Protein AF-A0A9W5AQY5-F1 (afdb_monomer)

Solvent-accessible surface area (backbone atoms only — not comparable to full-atom values): 3064 Å² total; per-residue (Å²): 134,89,63,66,38,66,32,89,88,76,67,47,81,40,57,52,88,45,59,43,34,90,90,75,64,48,75,36,69,82,72,80,73,80,79,69,85,86,78,75,95,74,134

Mean predicted aligned error: 10.24 Å

Foldseek 3Di:
DFAWFADPVPRDIGGPVDQADPVPRHGGPPPPPVPPPPPDPDD

Secondary structure (DSSP, 8-state):
---EEE-TTT--EEETT-SB-TTT--B-----TTSSS-S----

Organism: NCBI:txid91352

Structure (mmCIF, N/CA/C/O backbone):
data_AF-A0A9W5AQY5-F1
#
_entry.id   AF-A0A9W5AQY5-F1
#
loop_
_atom_site.group_PDB
_atom_site.id
_atom_site.type_symbol
_atom_site.label_atom_id
_atom_site.label_alt_id
_atom_site.label_comp_id
_atom_site.label_asym_id
_atom_site.label_entity_id
_atom_site.label_seq_id
_atom_site.pdbx_PDB_ins_code
_atom_site.Cartn_x
_atom_site.Cartn_y
_atom_site.Cartn_z
_atom_site.occupancy
_atom_site.B_iso_or_equiv
_atom_site.auth_seq_id
_atom_site.auth_comp_id
_atom_site.auth_asym_id
_atom_site.auth_atom_id
_atom_site.pdbx_PDB_model_num
ATOM 1 N N . MET A 1 1 ? 15.133 1.087 -5.835 1.00 50.47 1 MET A N 1
ATOM 2 C CA . MET A 1 1 ? 14.263 1.259 -4.647 1.00 50.47 1 MET A CA 1
ATOM 3 C C . MET A 1 1 ? 12.819 0.992 -5.049 1.00 50.47 1 MET A C 1
ATOM 5 O O . MET A 1 1 ? 12.342 1.629 -5.978 1.00 50.47 1 MET A O 1
ATOM 9 N N . LYS A 1 2 ? 12.135 0.020 -4.430 1.00 58.91 2 LYS A N 1
ATOM 10 C CA . LYS A 1 2 ? 10.705 -0.220 -4.695 1.00 58.91 2 LYS A CA 1
ATOM 11 C C . LYS A 1 2 ? 9.896 0.799 -3.894 1.00 58.91 2 LYS A C 1
ATOM 13 O O . LYS A 1 2 ? 9.917 0.752 -2.673 1.00 58.91 2 LYS A O 1
ATOM 18 N N . ASN A 1 3 ? 9.219 1.717 -4.577 1.00 73.06 3 ASN A N 1
ATOM 19 C C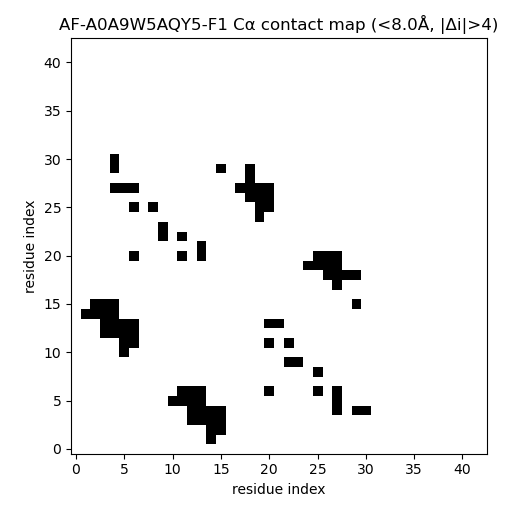A . ASN A 1 3 ? 8.357 2.710 -3.944 1.00 73.06 3 ASN A CA 1
ATOM 20 C C . ASN A 1 3 ? 7.022 2.041 -3.559 1.00 73.06 3 ASN A C 1
ATOM 22 O O . ASN A 1 3 ? 6.367 1.425 -4.406 1.00 73.06 3 ASN A O 1
ATOM 26 N N . TYR A 1 4 ? 6.613 2.149 -2.297 1.00 77.38 4 TYR A N 1
ATOM 27 C CA . TYR A 1 4 ? 5.363 1.590 -1.770 1.00 77.38 4 TYR A CA 1
ATOM 28 C C . TYR A 1 4 ? 4.522 2.679 -1.098 1.00 77.38 4 TYR A C 1
ATOM 30 O O . TYR A 1 4 ? 5.042 3.666 -0.583 1.00 77.38 4 TYR A O 1
ATOM 38 N N . LYS A 1 5 ? 3.201 2.508 -1.131 1.00 79.06 5 LYS A N 1
ATOM 39 C CA . LYS A 1 5 ? 2.215 3.364 -0.468 1.00 79.06 5 LYS A CA 1
ATOM 40 C C . LYS A 1 5 ? 1.502 2.557 0.606 1.00 79.06 5 LYS A C 1
ATOM 42 O O . LYS A 1 5 ? 1.186 1.388 0.407 1.00 79.06 5 LYS A O 1
ATOM 47 N N . ILE A 1 6 ? 1.197 3.204 1.722 1.00 81.19 6 ILE A N 1
ATOM 48 C CA . ILE A 1 6 ? 0.444 2.590 2.814 1.00 81.19 6 ILE A CA 1
ATOM 49 C C . ILE A 1 6 ? -0.973 3.151 2.803 1.00 81.19 6 ILE A C 1
ATOM 51 O O . ILE A 1 6 ? -1.186 4.365 2.745 1.00 81.19 6 ILE A O 1
ATOM 55 N N . CYS A 1 7 ? -1.961 2.265 2.861 1.00 82.69 7 CYS A N 1
ATOM 56 C CA . CYS A 1 7 ? -3.350 2.675 2.985 1.00 82.69 7 CYS A CA 1
ATOM 57 C C . CYS A 1 7 ? -3.619 3.223 4.390 1.00 82.69 7 CYS A C 1
ATOM 59 O O . CYS A 1 7 ? -3.525 2.482 5.360 1.00 82.69 7 CYS A O 1
ATOM 61 N N . LYS A 1 8 ? -4.037 4.489 4.518 1.00 80.50 8 LYS A N 1
ATOM 62 C CA . LYS A 1 8 ? -4.383 5.071 5.831 1.00 80.50 8 LYS A CA 1
ATOM 63 C C . LYS A 1 8 ? -5.563 4.379 6.523 1.00 80.50 8 LYS A C 1
ATOM 65 O O . LYS A 1 8 ? -5.623 4.378 7.744 1.00 80.50 8 LYS A O 1
ATOM 70 N N . LYS A 1 9 ? -6.487 3.796 5.752 1.00 82.25 9 LYS A N 1
ATOM 71 C CA . LYS A 1 9 ? -7.689 3.144 6.290 1.00 82.25 9 LYS A CA 1
ATOM 72 C C . LYS A 1 9 ? -7.401 1.727 6.789 1.00 82.25 9 LYS A C 1
ATOM 74 O O . LYS A 1 9 ? -7.823 1.351 7.870 1.00 82.25 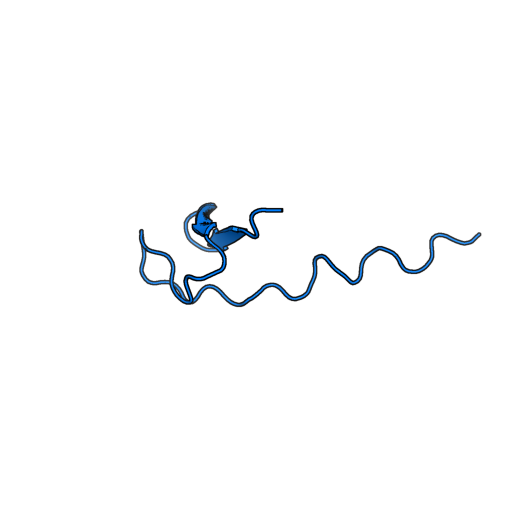9 LYS A O 1
ATOM 79 N N . CYS A 1 10 ? -6.670 0.960 5.986 1.00 85.12 10 CYS A N 1
ATOM 80 C CA . CYS A 1 10 ? -6.541 -0.491 6.142 1.00 85.12 10 CYS A CA 1
ATOM 81 C C . CYS A 1 10 ? -5.120 -0.897 6.579 1.00 85.12 10 CYS A C 1
ATOM 83 O O . CYS A 1 10 ? -4.858 -2.067 6.823 1.00 85.12 10 CYS A O 1
ATOM 85 N N . LYS A 1 11 ? -4.183 0.064 6.632 1.00 81.56 11 LYS A N 1
ATOM 86 C CA . LYS A 1 11 ? -2.741 -0.106 6.901 1.00 81.56 11 LYS A CA 1
ATOM 87 C C . LYS A 1 11 ? -2.023 -1.115 5.992 1.00 81.56 11 LYS A C 1
ATOM 89 O O . LYS A 1 11 ? -0.856 -1.416 6.208 1.00 81.56 11 LYS A O 1
ATOM 94 N N . CYS A 1 12 ? -2.682 -1.577 4.930 1.00 82.94 12 CYS A N 1
ATOM 95 C CA . CYS A 1 12 ? -2.089 -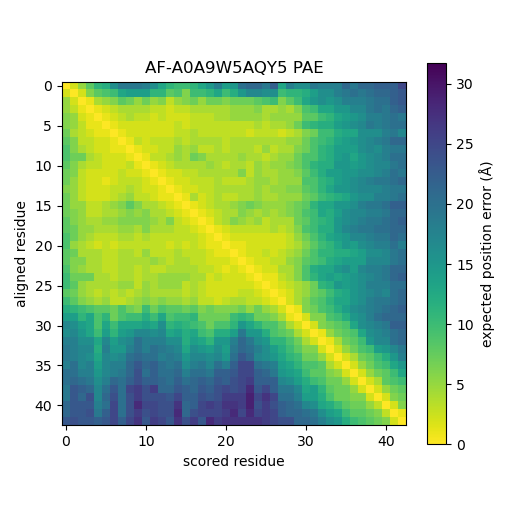2.441 3.921 1.00 82.94 12 CYS A CA 1
ATOM 96 C C . CYS A 1 12 ? -0.986 -1.704 3.153 1.00 82.9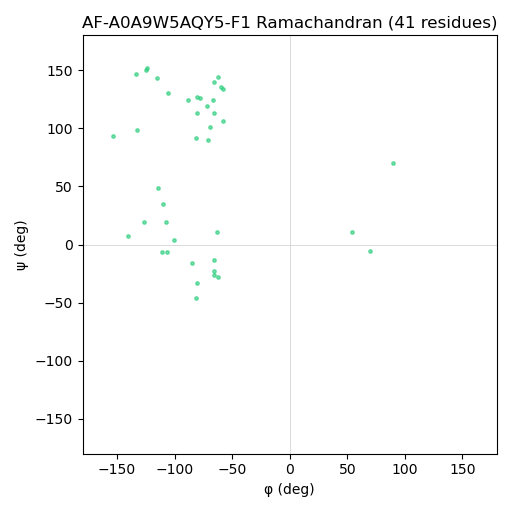4 12 CYS A C 1
ATOM 98 O O . CYS A 1 12 ? -1.150 -0.534 2.783 1.00 82.94 12 CYS A O 1
ATOM 100 N N . VAL A 1 13 ? 0.099 -2.419 2.865 1.00 80.75 13 VAL A N 1
ATOM 101 C CA . VAL A 1 13 ? 1.179 -1.950 1.997 1.00 80.75 13 VAL A CA 1
ATOM 102 C C . VAL A 1 13 ? 0.828 -2.320 0.561 1.00 80.75 13 VAL A C 1
ATOM 104 O O . VAL A 1 13 ? 0.568 -3.481 0.258 1.00 80.75 13 VAL A O 1
ATOM 107 N N . ALA A 1 14 ? 0.801 -1.330 -0.323 1.00 82.00 14 ALA A N 1
ATOM 108 C CA . ALA A 1 14 ? 0.565 -1.523 -1.745 1.00 82.00 14 ALA A CA 1
ATOM 109 C C . ALA A 1 14 ? 1.721 -0.917 -2.554 1.00 82.00 14 ALA A C 1
ATOM 111 O O . ALA A 1 14 ? 2.346 0.052 -2.113 1.00 82.00 14 ALA A O 1
ATOM 112 N N . PRO A 1 15 ? 2.021 -1.435 -3.753 1.00 82.56 15 PRO A N 1
ATOM 113 C CA . PRO A 1 15 ? 3.026 -0.827 -4.616 1.00 82.56 15 PRO A CA 1
ATOM 114 C C . PRO A 1 15 ? 2.601 0.595 -5.015 1.00 82.56 15 PRO A C 1
ATOM 116 O O . PRO A 1 15 ? 1.418 0.851 -5.244 1.00 82.56 15 PRO A O 1
ATOM 119 N N . ALA A 1 16 ? 3.546 1.529 -5.145 1.00 76.75 16 ALA A N 1
ATOM 120 C CA . ALA A 1 16 ? 3.213 2.931 -5.420 1.00 76.75 16 ALA A CA 1
ATOM 121 C C . ALA A 1 16 ? 2.563 3.183 -6.792 1.00 76.75 16 ALA A C 1
ATOM 123 O O . ALA A 1 16 ? 1.982 4.251 -6.986 1.00 76.75 16 ALA A O 1
ATOM 124 N N . VAL A 1 17 ? 2.608 2.207 -7.706 1.00 79.25 17 VAL A N 1
ATOM 125 C CA . VAL A 1 17 ? 1.885 2.256 -8.990 1.00 79.25 17 VAL A CA 1
ATOM 126 C C . VAL A 1 17 ? 0.367 2.242 -8.799 1.00 79.25 17 VAL A C 1
ATOM 128 O O . VAL A 1 17 ? -0.370 2.723 -9.652 1.00 79.25 17 VAL A O 1
ATOM 131 N N . TYR A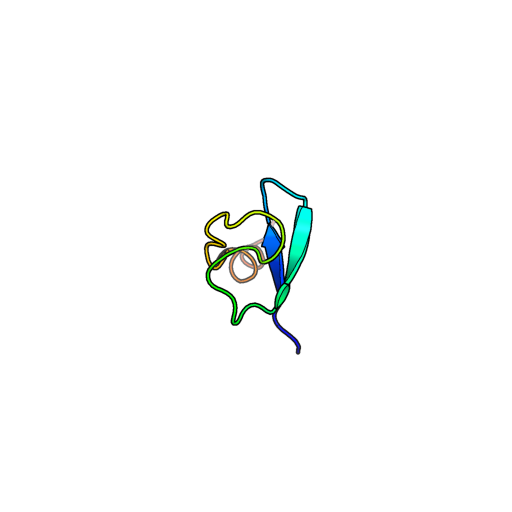 1 18 ? -0.117 1.738 -7.661 1.00 76.69 18 TYR A N 1
ATOM 132 C CA . TYR A 1 18 ? -1.541 1.698 -7.374 1.00 76.69 18 TYR A CA 1
ATOM 133 C C . TYR A 1 18 ? -2.039 3.063 -6.877 1.00 76.69 18 TYR A C 1
ATOM 135 O O . TYR A 1 18 ? -1.518 3.652 -5.921 1.00 76.69 18 TYR A O 1
ATOM 143 N N . SER A 1 19 ? -3.090 3.560 -7.531 1.00 79.38 19 SER A N 1
ATOM 144 C CA . SER A 1 19 ? -3.839 4.764 -7.135 1.00 79.38 19 SER A CA 1
ATOM 145 C C . SER A 1 19 ? -4.931 4.469 -6.099 1.00 79.38 19 SER A C 1
ATOM 147 O O . SER A 1 19 ? -5.444 5.383 -5.452 1.00 79.38 19 SER A O 1
ATOM 149 N N . ARG A 1 20 ? -5.301 3.195 -5.923 1.00 84.19 20 ARG A N 1
ATOM 150 C CA . ARG A 1 20 ? -6.301 2.723 -4.955 1.00 84.19 20 ARG A CA 1
ATOM 151 C C . ARG A 1 20 ? -5.782 1.506 -4.202 1.00 84.19 20 ARG A C 1
ATOM 153 O O . ARG A 1 20 ? -5.037 0.704 -4.754 1.00 84.19 20 ARG A O 1
ATOM 160 N N . CYS A 1 21 ? -6.177 1.383 -2.941 1.00 85.44 21 CYS A N 1
ATOM 161 C CA . CYS A 1 21 ? -5.848 0.240 -2.107 1.00 85.44 21 CYS A CA 1
ATOM 162 C C . CYS A 1 21 ? -6.543 -1.014 -2.656 1.00 85.44 21 CYS A C 1
ATOM 164 O O . CYS A 1 21 ? -7.771 -0.995 -2.758 1.00 85.44 21 CYS A O 1
ATOM 166 N N . PRO A 1 22 ? -5.813 -2.099 -2.963 1.00 83.00 22 PRO A N 1
ATOM 167 C CA . PRO A 1 22 ? -6.416 -3.320 -3.495 1.00 83.00 22 PRO A CA 1
ATOM 168 C C . PRO A 1 22 ? -7.345 -4.014 -2.489 1.00 83.00 22 PRO A C 1
ATOM 170 O O . PRO A 1 22 ? -8.283 -4.683 -2.893 1.00 83.00 22 PRO A O 1
ATOM 173 N N . ALA A 1 23 ? -7.128 -3.820 -1.185 1.00 84.75 23 ALA A N 1
ATOM 174 C CA . ALA A 1 23 ? -7.928 -4.468 -0.147 1.00 84.75 23 ALA A CA 1
ATOM 175 C C . ALA A 1 23 ? -9.277 -3.778 0.112 1.00 84.75 23 ALA A C 1
ATOM 177 O O . ALA A 1 23 ? -10.244 -4.424 0.492 1.00 84.75 23 ALA A O 1
ATOM 178 N N . CYS A 1 24 ? -9.338 -2.452 -0.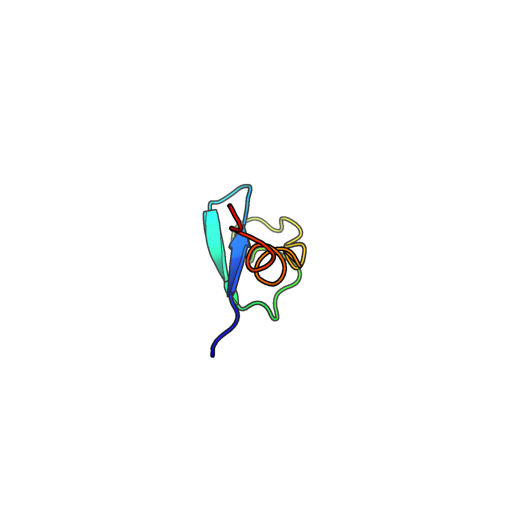029 1.00 86.88 24 CYS A N 1
ATOM 179 C CA . CYS A 1 24 ? -10.493 -1.680 0.438 1.00 86.88 24 CYS A CA 1
ATOM 180 C C . CYS A 1 24 ? -10.917 -0.539 -0.495 1.00 86.88 24 CYS A C 1
ATOM 182 O O . CYS A 1 24 ? -11.744 0.288 -0.120 1.00 86.88 24 CYS A O 1
ATOM 184 N N . GLY A 1 25 ? -10.320 -0.435 -1.686 1.00 84.06 25 GLY A N 1
ATOM 185 C CA . GLY A 1 25 ? -10.654 0.563 -2.709 1.00 84.06 25 GLY A CA 1
ATOM 186 C C . GLY A 1 25 ? -10.266 2.010 -2.378 1.00 84.06 25 GLY A C 1
ATOM 187 O O . GLY A 1 25 ? -10.394 2.888 -3.230 1.00 84.06 25 GLY A O 1
ATOM 188 N N . TYR A 1 26 ? -9.766 2.279 -1.166 1.00 85.06 26 TYR A N 1
ATOM 189 C CA . TYR A 1 26 ? -9.434 3.627 -0.702 1.00 85.06 26 TYR A CA 1
ATOM 190 C C . TYR A 1 26 ? -8.374 4.293 -1.586 1.00 85.06 26 TYR A C 1
ATOM 192 O O . TYR A 1 26 ? -7.366 3.669 -1.920 1.00 85.06 26 TYR A O 1
ATOM 200 N N . ARG A 1 27 ? -8.564 5.570 -1.940 1.00 82.31 27 ARG A N 1
ATOM 201 C CA . ARG A 1 27 ? -7.634 6.309 -2.806 1.00 82.31 27 ARG A CA 1
ATOM 202 C C . ARG A 1 27 ? -6.287 6.488 -2.100 1.00 82.31 27 ARG A C 1
ATOM 204 O O . ARG A 1 27 ? -6.181 7.176 -1.087 1.00 82.31 27 ARG A O 1
ATOM 211 N N . LEU A 1 28 ? -5.259 5.837 -2.635 1.00 76.88 28 LEU A N 1
ATOM 212 C CA . LEU A 1 28 ? -3.883 5.949 -2.172 1.00 76.88 28 LEU A CA 1
ATOM 213 C C . LEU A 1 28 ? -3.284 7.214 -2.783 1.00 76.88 28 LEU A C 1
ATOM 215 O O . LEU A 1 28 ? -2.747 7.186 -3.895 1.00 76.88 28 LEU A O 1
ATOM 219 N N . SER A 1 29 ? -3.386 8.332 -2.066 1.00 68.12 29 SER A N 1
ATOM 220 C CA . SER A 1 29 ? -2.633 9.530 -2.429 1.00 68.12 29 SER A CA 1
ATOM 221 C C . SER A 1 29 ? -1.145 9.191 -2.430 1.00 68.12 29 SER A C 1
ATOM 223 O O . SER A 1 29 ? -0.657 8.517 -1.519 1.00 68.12 29 SER A O 1
ATOM 225 N N . ILE A 1 30 ? -0.430 9.619 -3.474 1.00 61.78 30 ILE A N 1
ATOM 226 C CA . ILE A 1 30 ? 1.030 9.661 -3.437 1.00 61.78 30 ILE A CA 1
ATOM 227 C C . ILE A 1 30 ? 1.346 10.557 -2.247 1.00 61.78 30 ILE A C 1
ATOM 229 O O . ILE A 1 30 ? 1.057 11.749 -2.273 1.00 61.78 30 ILE A O 1
ATOM 233 N N . LEU A 1 31 ? 1.804 9.964 -1.148 1.00 58.88 31 LEU A N 1
ATOM 234 C CA . LEU A 1 31 ? 2.291 10.749 -0.034 1.00 58.88 31 LEU A CA 1
ATOM 235 C C . LEU A 1 31 ? 3.609 11.348 -0.532 1.00 58.88 31 LEU A C 1
ATOM 237 O O . LEU A 1 31 ? 4.662 10.738 -0.397 1.00 58.88 31 LEU A O 1
ATOM 241 N N . GLU A 1 32 ? 3.545 12.526 -1.145 1.00 49.41 32 GLU A N 1
ATOM 242 C CA . GLU A 1 32 ? 4.699 13.326 -1.584 1.00 49.41 32 GLU A CA 1
ATOM 243 C C . GLU A 1 32 ? 5.583 13.794 -0.400 1.00 49.41 32 GLU A C 1
ATOM 245 O O . GLU A 1 32 ? 6.496 14.593 -0.562 1.00 49.41 32 GLU A O 1
ATOM 250 N N . ASN A 1 33 ? 5.352 13.262 0.807 1.00 46.53 33 ASN A N 1
ATOM 251 C CA . ASN A 1 33 ? 5.955 13.684 2.068 1.00 46.53 33 ASN A CA 1
ATOM 252 C C . ASN A 1 33 ? 6.947 12.671 2.658 1.00 46.53 33 ASN A C 1
ATOM 254 O O . ASN A 1 33 ? 7.038 12.547 3.872 1.00 46.53 33 ASN A O 1
ATOM 258 N N . ILE A 1 34 ? 7.710 11.953 1.830 1.00 51.09 34 ILE A N 1
ATOM 259 C CA . ILE A 1 34 ? 8.948 11.293 2.308 1.00 51.09 34 ILE A CA 1
ATOM 260 C C . ILE A 1 34 ? 10.202 12.033 1.798 1.00 51.09 34 ILE A C 1
ATOM 262 O O . ILE A 1 34 ? 11.309 11.775 2.249 1.00 51.09 34 ILE A O 1
ATOM 266 N N . ALA A 1 35 ? 10.045 13.035 0.924 1.00 46.59 35 ALA A N 1
ATOM 267 C CA . ALA A 1 35 ? 11.164 13.818 0.390 1.00 46.59 35 ALA A CA 1
ATOM 268 C C . ALA A 1 35 ? 11.369 15.196 1.060 1.00 46.59 35 ALA A C 1
ATOM 270 O O . ALA A 1 35 ? 12.241 15.947 0.631 1.00 46.59 35 ALA A O 1
ATOM 271 N N . LYS A 1 36 ? 10.597 15.559 2.099 1.00 46.78 36 LYS A N 1
ATOM 272 C CA . LYS A 1 36 ? 10.667 16.896 2.730 1.00 46.78 36 LYS A CA 1
ATOM 273 C C . LYS A 1 36 ? 10.890 16.926 4.247 1.00 46.78 36 LYS A C 1
ATOM 275 O O .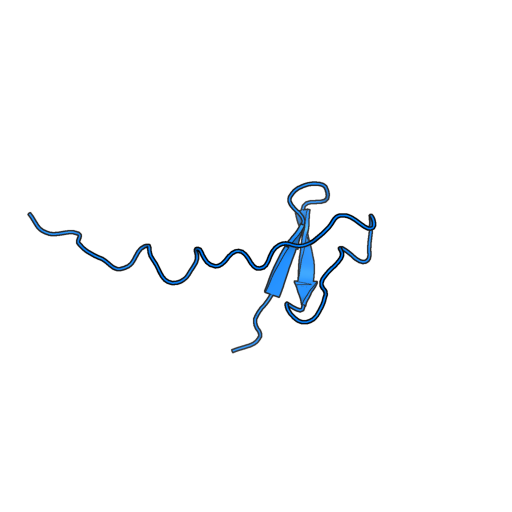 LYS A 1 36 ? 10.689 17.975 4.838 1.00 46.78 36 LYS A O 1
ATOM 280 N N . ASP A 1 37 ? 11.391 15.850 4.855 1.00 47.06 37 ASP A N 1
ATOM 281 C CA . ASP A 1 37 ? 11.869 15.890 6.256 1.00 47.06 37 ASP A CA 1
ATOM 282 C C . ASP A 1 37 ? 13.406 15.819 6.380 1.00 47.06 37 ASP A C 1
ATOM 284 O O . ASP A 1 37 ? 13.965 15.523 7.423 1.00 47.06 37 ASP A O 1
ATOM 288 N N . ASN A 1 38 ? 14.129 16.121 5.295 1.00 53.12 38 ASN A N 1
ATOM 289 C CA . ASN A 1 38 ? 15.578 16.361 5.325 1.00 53.12 38 ASN A CA 1
ATOM 290 C C . ASN A 1 38 ? 15.898 17.819 4.959 1.00 53.12 38 ASN A C 1
ATOM 292 O O . ASN A 1 38 ? 16.743 18.099 4.110 1.00 53.12 38 ASN A O 1
ATOM 296 N N . LYS A 1 39 ? 15.208 18.781 5.580 1.00 53.06 39 LYS A N 1
ATOM 297 C CA . LYS A 1 39 ? 15.684 20.167 5.597 1.00 53.06 39 LYS A CA 1
ATOM 298 C C . LYS A 1 39 ? 15.611 20.734 7.011 1.00 53.06 39 LYS A C 1
ATOM 300 O O . LYS A 1 39 ? 14.592 21.249 7.445 1.00 53.06 39 LYS A O 1
ATOM 305 N N . ASN A 1 40 ? 16.784 20.691 7.635 1.00 47.25 40 ASN A N 1
ATOM 306 C CA . ASN A 1 40 ? 17.254 21.595 8.676 1.00 47.25 40 ASN A CA 1
ATOM 307 C C . AS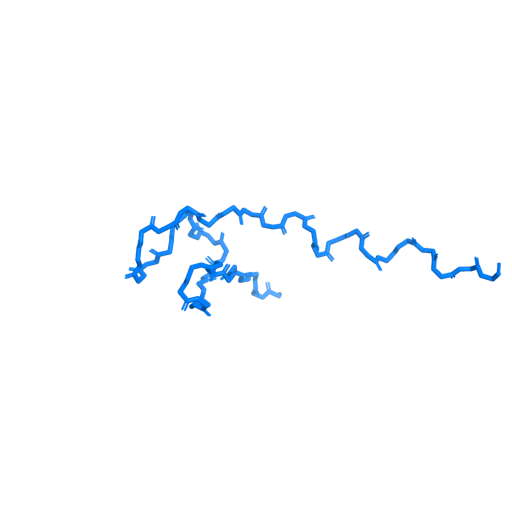N A 1 40 ? 16.941 21.229 10.136 1.00 47.25 40 ASN A C 1
ATOM 309 O O . ASN A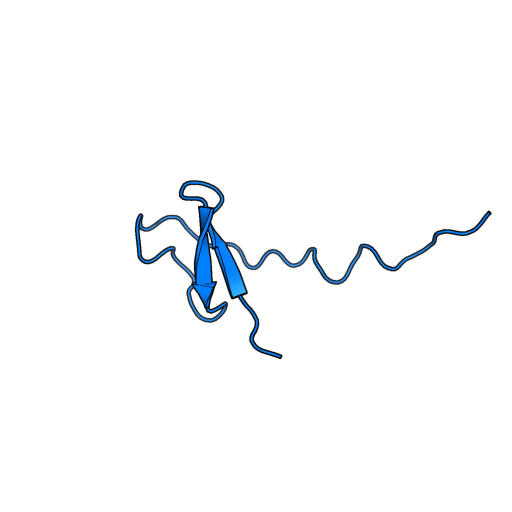 1 40 ? 16.252 21.942 10.855 1.00 47.25 40 ASN A O 1
ATOM 313 N N . LYS A 1 41 ? 17.608 20.170 10.604 1.00 50.75 41 LYS A N 1
ATOM 314 C CA . LYS A 1 41 ? 18.283 20.221 11.905 1.00 50.75 41 LYS A CA 1
ATOM 315 C C . LYS A 1 41 ? 19.479 21.173 11.765 1.00 50.75 41 LYS A C 1
ATOM 317 O O . LYS A 1 41 ? 20.486 20.780 11.181 1.00 50.75 41 LYS A O 1
ATOM 322 N N . LYS A 1 42 ? 19.350 22.408 12.244 1.00 51.41 42 LYS A N 1
ATOM 323 C CA . LYS A 1 42 ? 20.476 23.300 12.554 1.00 51.41 42 LYS A CA 1
ATOM 324 C C . LYS A 1 42 ? 19.993 24.267 13.635 1.00 51.41 42 LYS A C 1
ATOM 326 O O . LYS A 1 42 ? 19.066 25.021 13.364 1.00 51.41 42 LYS A O 1
ATOM 331 N N . GLU A 1 43 ? 20.249 23.875 14.881 1.00 56.53 43 GLU A N 1
ATOM 332 C CA . GLU A 1 43 ? 21.180 24.532 15.829 1.00 56.53 43 GLU A CA 1
ATOM 333 C C . GLU A 1 43 ? 20.487 25.657 16.595 1.00 56.53 43 GLU A C 1
ATOM 335 O O . GLU A 1 43 ? 20.022 26.617 15.948 1.00 56.53 43 GLU A O 1
#

Sequence (43 aa):
MKNYKICKKCKCVAPAVYSRCPACGYRLSILENIAKDNKNKKE

Radius of gyration: 13.09 Å; Cα contacts (8 Å, |Δi|>4): 45; chains: 1; bounding box: 32×29×25 Å

Nearest PDB structures (foldseek):
  9b12-assembly2_J  TM=9.129E-01  e=5.651E-01  Homo sapiens
  9b0b-assembly2_E  TM=9.146E-01  e=8.017E-01  Homo sapiens
  4xxb-assembly1_B  TM=8.423E-01  e=5.269E-01  Homo sapiens
  7e62-assembly2_J  TM=8.832E-01  e=9.221E-01  Mus musculus
  9dby-assembly1_M  TM=9.001E-01  e=2.135E+00  Homo sapiens

pLDDT: mean 70.08, std 14.68, range [46.53, 86.88]